Protein AF-A0A2L2Z8G4-F1 (afdb_monomer_lite)

Sequence (67 aa):
PVKLVPAHGACFVAWGGDELAFLQYEGLTAPFGITFEWRFAAGSDSPPGAFQGGNTVVGDPLFIGRV

Organism: Parasteatoda tepidariorum (NCBI:txid114398)

InterPro domains:
  IPR006616 DM9 repeat [PF11901] (1-67)

Structure (mmCIF, N/CA/C/O backbone):
data_AF-A0A2L2Z8G4-F1
#
_entry.id   AF-A0A2L2Z8G4-F1
#
loop_
_atom_site.group_PDB
_atom_site.id
_atom_site.type_symbol
_atom_site.label_atom_id
_atom_site.label_alt_id
_atom_site.label_comp_id
_atom_site.label_asym_id
_atom_site.label_entity_id
_atom_site.label_seq_id
_atom_site.pdbx_PDB_ins_code
_atom_site.Cartn_x
_atom_site.Cartn_y
_atom_site.Cartn_z
_atom_site.occupancy
_atom_site.B_iso_or_equiv
_atom_site.auth_seq_id
_atom_site.auth_comp_id
_atom_site.auth_asym_id
_atom_site.auth_atom_id
_atom_site.pdbx_PDB_model_num
ATOM 1 N N . PRO A 1 1 ? 0.896 -4.936 -4.169 1.00 55.12 1 PRO A N 1
ATOM 2 C CA . PRO A 1 1 ? 0.030 -3.746 -3.987 1.00 55.12 1 PRO A CA 1
ATOM 3 C C . PRO A 1 1 ? -1.407 -4.166 -3.685 1.00 55.12 1 PRO A C 1
ATOM 5 O O . PRO A 1 1 ? -1.843 -5.225 -4.136 1.00 55.12 1 PRO A O 1
ATOM 8 N N . VAL A 1 2 ? -2.095 -3.360 -2.881 1.00 55.81 2 VAL A N 1
ATOM 9 C CA . VAL A 1 2 ? -3.372 -3.719 -2.269 1.00 55.81 2 VAL A CA 1
ATOM 10 C C . VAL A 1 2 ? -4.462 -2.760 -2.716 1.00 55.81 2 VAL A C 1
ATOM 12 O O . VAL A 1 2 ? -4.263 -1.546 -2.695 1.00 55.81 2 VAL A O 1
ATOM 15 N N . LYS A 1 3 ? -5.628 -3.295 -3.062 1.00 63.09 3 LYS A N 1
ATOM 16 C CA . LYS A 1 3 ? -6.855 -2.526 -3.238 1.00 63.09 3 LYS A CA 1
ATOM 17 C C . LYS A 1 3 ? -7.740 -2.753 -2.017 1.00 63.09 3 LYS A C 1
ATOM 19 O O . LYS A 1 3 ? -8.211 -3.862 -1.775 1.00 63.09 3 LYS A O 1
ATOM 24 N N . LEU A 1 4 ? -7.980 -1.695 -1.248 1.00 53.31 4 LEU A N 1
ATOM 25 C CA . LEU A 1 4 ? -8.996 -1.719 -0.203 1.00 53.31 4 LEU A CA 1
ATOM 26 C C . LEU A 1 4 ? -10.328 -1.283 -0.813 1.00 53.31 4 LEU A C 1
ATOM 28 O O . LEU A 1 4 ? -10.445 -0.160 -1.306 1.00 53.31 4 LEU A O 1
ATOM 32 N N . VAL A 1 5 ? -11.337 -2.152 -0.766 1.00 57.34 5 VAL A N 1
ATOM 33 C CA . VAL A 1 5 ? -12.717 -1.784 -1.103 1.00 57.34 5 VAL A CA 1
ATOM 34 C C . VAL A 1 5 ? -13.541 -1.893 0.177 1.00 57.34 5 VAL A C 1
ATOM 36 O O . VAL A 1 5 ? -14.013 -2.985 0.492 1.00 57.34 5 VAL A O 1
ATOM 39 N N . PRO A 1 6 ? -13.747 -0.786 0.920 1.00 50.06 6 PRO A N 1
ATOM 40 C CA . PRO A 1 6 ? -14.465 -0.809 2.197 1.00 50.06 6 PRO A CA 1
ATOM 41 C C . PRO A 1 6 ? -15.848 -1.473 2.111 1.00 50.06 6 PRO A C 1
ATOM 43 O O . PRO A 1 6 ? -16.288 -2.112 3.057 1.00 50.06 6 PRO A O 1
ATOM 46 N N . ALA A 1 7 ? -16.505 -1.386 0.948 1.00 55.03 7 ALA A N 1
ATOM 47 C CA . ALA A 1 7 ? -17.809 -1.996 0.690 1.00 55.03 7 ALA A CA 1
ATOM 48 C C . ALA A 1 7 ? -17.810 -3.539 0.661 1.00 55.03 7 ALA A C 1
ATOM 50 O O . ALA A 1 7 ? -18.869 -4.133 0.819 1.00 55.03 7 ALA A O 1
ATOM 51 N N . HIS A 1 8 ? -16.659 -4.189 0.451 1.00 59.31 8 HIS A N 1
ATOM 52 C CA . HIS A 1 8 ? -16.557 -5.655 0.373 1.00 59.31 8 HIS A CA 1
ATOM 53 C C . HIS A 1 8 ? -16.029 -6.290 1.668 1.00 59.31 8 HIS A C 1
ATOM 55 O O . HIS A 1 8 ? -15.925 -7.510 1.743 1.00 59.31 8 HIS A O 1
ATOM 61 N N . GLY 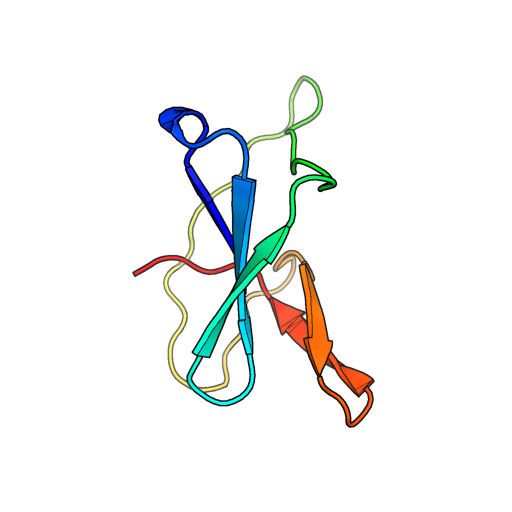A 1 9 ? -15.685 -5.484 2.683 1.00 61.84 9 GLY A N 1
ATOM 62 C CA . GLY A 1 9 ? -15.165 -5.978 3.965 1.00 61.84 9 GLY A CA 1
ATOM 63 C C . GLY A 1 9 ? -13.847 -6.755 3.855 1.00 61.84 9 GLY A C 1
ATOM 64 O O . GLY A 1 9 ? -13.483 -7.469 4.783 1.00 61.84 9 GLY A O 1
ATOM 65 N N . ALA A 1 10 ? -13.151 -6.639 2.722 1.00 65.75 10 ALA A N 1
ATOM 66 C CA . ALA A 1 10 ? -11.936 -7.375 2.425 1.00 65.75 10 ALA A CA 1
ATOM 67 C C . ALA A 1 10 ? -10.907 -6.486 1.719 1.00 65.75 10 ALA A C 1
ATOM 69 O O . ALA A 1 10 ? -11.222 -5.535 0.994 1.00 65.75 10 ALA A O 1
ATOM 70 N N . CYS A 1 11 ? -9.654 -6.831 1.960 1.00 71.25 11 CYS A N 1
ATOM 71 C CA . CYS A 1 11 ? -8.460 -6.263 1.374 1.00 71.25 11 CYS A CA 1
ATOM 72 C C . CYS A 1 11 ? -7.980 -7.199 0.265 1.00 71.25 11 CYS A C 1
ATOM 74 O O . CYS A 1 11 ? -7.804 -8.392 0.504 1.00 71.25 11 CYS A O 1
ATOM 76 N N . PHE A 1 12 ? -7.789 -6.678 -0.944 1.00 70.94 12 PHE A N 1
ATOM 77 C CA . PHE A 1 12 ? -7.402 -7.488 -2.091 1.00 70.94 12 PHE A CA 1
ATOM 78 C C . PHE A 1 12 ? -5.940 -7.254 -2.449 1.00 70.94 12 PHE A C 1
ATOM 80 O O . PHE A 1 12 ? -5.532 -6.120 -2.710 1.00 70.94 12 PHE A O 1
ATOM 87 N N . VAL A 1 13 ? -5.146 -8.320 -2.465 1.00 74.94 13 VAL A N 1
ATOM 88 C CA . VAL A 1 13 ? -3.715 -8.279 -2.776 1.00 74.94 13 VAL A CA 1
ATOM 89 C C . VAL A 1 13 ? -3.485 -8.970 -4.112 1.00 74.94 13 VAL A C 1
ATOM 91 O O . VAL A 1 13 ? -3.766 -10.158 -4.251 1.00 74.94 13 VAL A O 1
ATOM 94 N N . ALA A 1 14 ? -2.937 -8.240 -5.083 1.00 73.06 14 ALA A N 1
ATOM 95 C CA . ALA A 1 14 ? -2.493 -8.837 -6.337 1.00 73.06 14 ALA A CA 1
ATOM 96 C C . ALA A 1 14 ? -1.196 -9.625 -6.095 1.00 73.06 14 ALA A C 1
ATOM 98 O O . ALA A 1 14 ? -0.160 -9.032 -5.769 1.00 73.06 14 ALA A O 1
ATOM 99 N N . TRP A 1 15 ? -1.254 -10.948 -6.236 1.00 71.69 15 TRP A N 1
ATOM 100 C CA . TRP A 1 15 ? -0.136 -11.856 -5.996 1.00 71.69 15 TRP A CA 1
ATOM 101 C C . TRP A 1 15 ? -0.156 -13.028 -6.978 1.00 71.69 15 TRP A C 1
ATOM 103 O O . TRP A 1 15 ? -1.162 -13.710 -7.121 1.00 71.69 15 TRP A O 1
ATOM 113 N N . GLY A 1 16 ? 0.969 -13.286 -7.650 1.00 72.12 16 GLY A N 1
ATOM 114 C CA . GLY A 1 16 ? 1.104 -14.445 -8.545 1.00 72.12 16 GLY A CA 1
ATOM 115 C C . GLY A 1 16 ? 0.212 -14.424 -9.795 1.00 72.12 16 GLY A C 1
ATOM 116 O O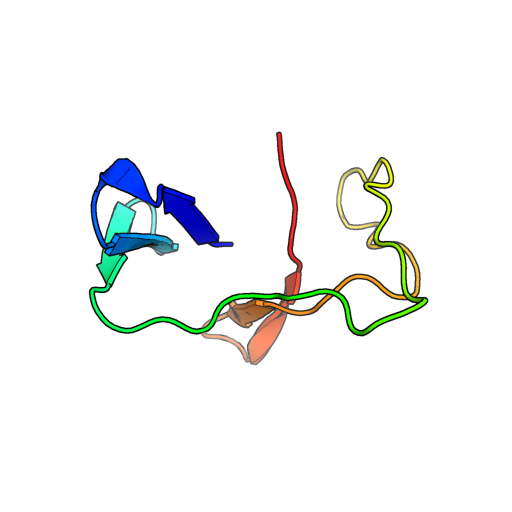 . GLY A 1 16 ? 0.079 -15.454 -10.442 1.00 72.12 16 GLY A O 1
ATOM 117 N N . GLY A 1 17 ? -0.377 -13.275 -10.146 1.00 76.94 17 GLY A N 1
ATOM 118 C CA . GLY A 1 17 ? -1.359 -13.150 -11.233 1.00 76.94 17 GLY A CA 1
ATOM 119 C C . GLY A 1 17 ? -2.815 -13.239 -10.768 1.00 76.94 17 GLY A C 1
ATOM 120 O O . GLY A 1 17 ? -3.704 -12.898 -11.543 1.00 76.94 17 GLY A O 1
ATOM 121 N N . ASP A 1 18 ? -3.042 -13.599 -9.504 1.00 71.56 18 ASP A N 1
ATOM 122 C CA . ASP A 1 18 ? -4.360 -13.677 -8.883 1.00 71.56 18 ASP A CA 1
ATOM 123 C C . ASP A 1 18 ? -4.605 -12.510 -7.915 1.00 71.56 18 ASP A C 1
ATOM 125 O O . ASP A 1 18 ? -3.681 -11.835 -7.448 1.00 71.56 18 ASP A O 1
ATOM 129 N N . GLU A 1 19 ? -5.877 -12.277 -7.597 1.00 77.38 19 GLU A N 1
ATOM 130 C CA . GLU A 1 19 ? -6.316 -11.320 -6.584 1.00 77.38 19 GLU A CA 1
ATOM 131 C C . GLU A 1 19 ? -6.767 -12.089 -5.333 1.00 77.38 19 GLU A C 1
ATOM 133 O O . GLU A 1 19 ? -7.789 -12.777 -5.333 1.00 77.38 19 GLU A O 1
ATOM 138 N N . LEU A 1 20 ? -5.980 -12.005 -4.259 1.00 78.44 20 LEU A N 1
ATOM 139 C CA . LEU A 1 20 ? -6.240 -12.705 -3.001 1.00 78.44 20 LEU A CA 1
ATOM 140 C C . LEU A 1 20 ? -6.998 -11.798 -2.030 1.00 78.44 20 LEU A C 1
ATOM 142 O O . LEU A 1 20 ? -6.544 -10.693 -1.735 1.00 78.44 20 LEU A O 1
ATOM 146 N N . ALA A 1 21 ? -8.129 -12.274 -1.505 1.00 76.38 21 ALA A N 1
ATOM 147 C CA . ALA A 1 21 ? -8.936 -11.549 -0.527 1.00 76.38 21 ALA A CA 1
ATOM 148 C C . ALA A 1 21 ? -8.516 -11.883 0.914 1.00 76.38 21 ALA A C 1
ATOM 150 O O . ALA A 1 21 ? -8.502 -13.047 1.317 1.00 76.38 21 ALA A O 1
ATOM 151 N N . PHE A 1 22 ? -8.245 -10.851 1.711 1.00 76.75 22 PHE A N 1
ATOM 152 C CA . PHE A 1 22 ? -7.910 -10.943 3.129 1.00 76.75 22 PHE A CA 1
ATOM 153 C C . PHE A 1 22 ? -8.940 -10.189 3.969 1.00 76.75 22 PHE A C 1
ATOM 155 O O . PHE A 1 22 ? -9.223 -9.016 3.730 1.00 76.75 22 PHE A O 1
ATOM 162 N N . LEU A 1 23 ? -9.487 -10.862 4.983 1.00 77.31 23 LEU A N 1
ATOM 163 C CA . LEU A 1 23 ? -10.439 -10.267 5.930 1.00 77.31 23 LEU A CA 1
ATOM 164 C C . LEU A 1 23 ? -9.745 -9.454 7.030 1.00 77.31 23 LEU A C 1
ATOM 166 O O . LEU A 1 23 ? -10.341 -8.547 7.599 1.00 77.31 23 LEU A O 1
ATOM 170 N N . GLN A 1 24 ? -8.483 -9.772 7.321 1.00 76.31 24 GLN A N 1
ATOM 171 C CA . GLN A 1 24 ? -7.652 -9.028 8.259 1.00 76.31 24 GLN A CA 1
ATOM 172 C C . GLN A 1 24 ? -6.637 -8.201 7.475 1.00 76.31 24 GLN A C 1
ATOM 174 O O . GLN A 1 24 ? -5.902 -8.733 6.645 1.00 76.31 24 GLN A O 1
ATOM 179 N N . TYR A 1 25 ? -6.621 -6.897 7.725 1.00 76.38 25 TYR A N 1
ATOM 180 C CA . TYR A 1 25 ? -5.752 -5.955 7.034 1.00 76.38 25 TYR A CA 1
ATOM 181 C C . TYR A 1 25 ? -5.471 -4.735 7.908 1.00 76.38 25 TYR A C 1
ATOM 183 O O . TYR A 1 25 ? -6.232 -4.419 8.823 1.00 76.38 25 TYR A O 1
ATOM 191 N N . GLU A 1 26 ? -4.392 -4.030 7.588 1.00 76.00 26 GLU A N 1
ATOM 192 C CA . GLU A 1 26 ? -4.045 -2.749 8.196 1.00 76.00 26 GLU A CA 1
ATOM 193 C C . GLU A 1 26 ? -4.324 -1.622 7.196 1.00 76.00 26 GLU A C 1
ATOM 195 O O . GLU A 1 26 ? -4.080 -1.753 5.995 1.00 76.00 26 GLU A O 1
ATOM 200 N N . GLY A 1 27 ? -4.897 -0.521 7.682 1.00 76.56 27 GLY A N 1
ATOM 201 C CA . GLY A 1 27 ? -5.220 0.645 6.864 1.00 76.56 27 GLY A CA 1
ATOM 202 C C . GLY A 1 27 ? -4.163 1.733 7.008 1.00 76.56 27 GLY A C 1
ATOM 203 O O . GLY A 1 27 ? -3.818 2.114 8.124 1.00 76.56 27 GLY A O 1
ATOM 204 N N . LEU A 1 28 ? -3.690 2.283 5.886 1.00 78.75 28 LEU A N 1
ATOM 205 C CA . LEU A 1 28 ? -2.839 3.471 5.911 1.00 78.75 28 LEU A CA 1
ATOM 206 C C . LEU A 1 28 ? -3.690 4.711 6.215 1.00 78.75 28 LEU A C 1
ATOM 208 O O . LEU A 1 28 ? -4.521 5.118 5.402 1.00 78.75 28 LEU A O 1
ATOM 212 N N . THR A 1 29 ? -3.460 5.330 7.372 1.00 81.12 29 THR A N 1
ATOM 213 C CA . THR A 1 29 ? -4.131 6.569 7.792 1.00 81.12 29 THR A CA 1
ATOM 214 C C . THR A 1 29 ? -3.131 7.709 7.916 1.00 81.12 29 THR A C 1
ATOM 216 O O . THR A 1 29 ? -2.031 7.504 8.426 1.00 81.12 29 THR A O 1
ATOM 219 N N . ALA A 1 30 ? -3.517 8.917 7.504 1.00 79.25 30 ALA A N 1
ATOM 220 C CA . ALA A 1 30 ? -2.716 10.113 7.739 1.00 79.25 30 ALA A CA 1
ATOM 221 C C . ALA A 1 30 ? -2.915 10.610 9.183 1.00 79.25 30 ALA A C 1
ATOM 223 O O . ALA A 1 30 ? -4.054 10.896 9.564 1.00 79.25 30 ALA A O 1
ATOM 224 N N . PRO A 1 31 ? -1.848 10.730 9.996 1.00 82.25 31 PRO A N 1
ATOM 225 C CA . PRO A 1 31 ? -1.915 11.419 11.281 1.00 82.25 31 PRO A CA 1
ATOM 226 C C . PRO A 1 31 ? -2.333 12.884 11.110 1.00 82.25 31 PRO A C 1
ATOM 228 O O . PRO A 1 31 ? -2.153 13.477 10.044 1.00 82.25 31 PRO A O 1
ATOM 231 N N . PHE A 1 32 ? -2.858 13.493 12.176 1.00 85.31 32 PHE A N 1
ATOM 232 C CA . PHE A 1 32 ? -3.276 14.894 12.144 1.00 85.31 32 PHE A CA 1
ATOM 233 C C . PHE A 1 32 ? -2.124 15.810 11.694 1.00 85.31 32 PHE A C 1
ATOM 235 O O . PHE A 1 32 ? -1.038 15.777 12.269 1.00 85.31 32 PHE A O 1
ATOM 242 N N . GLY A 1 33 ? -2.367 16.624 10.663 1.00 81.88 33 GLY A N 1
ATOM 243 C CA . GLY A 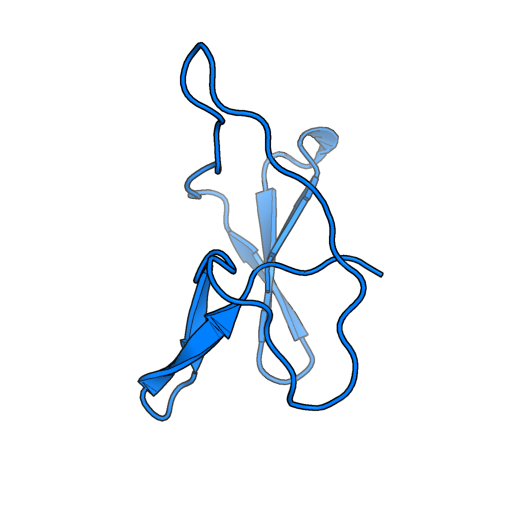1 33 ? -1.376 17.544 10.093 1.00 81.88 33 GLY A CA 1
ATOM 244 C C . GLY A 1 33 ? -0.469 16.950 9.008 1.00 81.88 33 GLY A C 1
ATOM 245 O O . GLY A 1 33 ? 0.357 17.678 8.463 1.00 81.88 33 GLY A O 1
ATOM 246 N N . ILE A 1 34 ? -0.627 15.671 8.652 1.00 82.31 34 ILE A N 1
ATOM 247 C CA . ILE A 1 34 ? 0.090 15.041 7.535 1.00 82.31 34 ILE A CA 1
ATOM 248 C C . ILE A 1 34 ? -0.853 14.914 6.338 1.00 82.31 34 ILE A C 1
ATOM 250 O O . ILE A 1 34 ? -1.991 14.474 6.474 1.00 82.31 34 ILE A O 1
ATOM 254 N N . THR A 1 35 ? -0.376 15.294 5.153 1.00 82.06 35 THR A N 1
ATOM 255 C CA . THR A 1 35 ? -1.103 15.106 3.891 1.00 82.06 35 THR A CA 1
ATOM 256 C C . THR A 1 35 ? -0.310 14.168 2.994 1.00 82.06 35 THR A C 1
ATOM 258 O O . THR A 1 35 ? 0.900 14.326 2.845 1.00 82.06 35 THR A O 1
ATOM 261 N N . PHE A 1 36 ? -0.990 13.189 2.402 1.00 82.00 36 PHE A N 1
ATOM 262 C CA . PHE A 1 36 ? -0.402 12.312 1.396 1.00 82.00 36 PHE A CA 1
ATOM 263 C C . PHE A 1 36 ? -0.722 12.833 -0.002 1.00 82.00 36 PHE A C 1
ATOM 265 O O . PHE A 1 36 ? -1.863 13.196 -0.290 1.00 82.00 36 PHE A O 1
ATOM 272 N N . GLU A 1 37 ? 0.275 12.822 -0.882 1.00 84.31 37 GLU A N 1
ATOM 273 C CA . GLU A 1 37 ? 0.124 13.210 -2.281 1.00 84.31 37 GLU A CA 1
ATOM 274 C C . GLU A 1 37 ? 0.459 12.036 -3.197 1.00 84.31 37 GLU A C 1
ATOM 276 O O . GLU A 1 37 ? 1.467 11.352 -3.019 1.00 84.31 37 GLU A O 1
ATOM 281 N N . TRP A 1 38 ? -0.369 11.831 -4.220 1.00 82.94 38 TRP A N 1
ATOM 282 C CA . TRP A 1 38 ? -0.054 10.903 -5.299 1.00 82.94 38 TRP A CA 1
ATOM 283 C C . TRP A 1 38 ? 0.876 11.591 -6.290 1.00 82.94 38 TRP A C 1
ATOM 285 O O . TRP A 1 38 ? 0.496 12.578 -6.920 1.00 82.94 38 TRP A O 1
ATOM 295 N N . ARG A 1 39 ? 2.087 11.060 -6.436 1.00 83.38 39 ARG A N 1
ATOM 296 C CA . ARG A 1 39 ? 3.069 11.529 -7.415 1.00 83.38 39 ARG A CA 1
ATOM 297 C C . ARG A 1 39 ? 3.087 10.584 -8.606 1.00 83.38 39 ARG A C 1
ATOM 299 O O . ARG A 1 39 ? 3.010 9.370 -8.433 1.00 83.38 39 ARG A O 1
ATOM 306 N N . PHE A 1 40 ? 3.196 11.150 -9.804 1.00 79.25 40 PHE A N 1
ATOM 307 C CA . PHE A 1 40 ? 3.430 10.353 -11.000 1.00 79.25 40 PHE A CA 1
ATOM 308 C C . PHE A 1 40 ? 4.795 9.678 -10.892 1.00 79.25 40 PHE A C 1
ATOM 310 O O . PHE A 1 40 ? 5.793 10.321 -10.574 1.00 79.25 40 PHE A O 1
ATOM 317 N N . ALA A 1 41 ? 4.799 8.381 -11.150 1.00 75.75 41 ALA A N 1
ATOM 318 C CA . ALA A 1 41 ? 5.962 7.516 -11.148 1.00 75.75 41 ALA A CA 1
ATOM 319 C C . ALA A 1 41 ? 5.829 6.585 -12.355 1.00 75.75 41 ALA A C 1
ATOM 321 O O . ALA A 1 41 ? 4.718 6.162 -12.687 1.00 75.75 41 ALA A O 1
ATOM 322 N N . ALA A 1 42 ? 6.936 6.294 -13.034 1.00 74.50 42 ALA A N 1
ATOM 323 C CA . ALA A 1 42 ? 6.949 5.421 -14.202 1.00 74.50 42 ALA A CA 1
ATOM 324 C C . ALA A 1 42 ? 8.171 4.501 -14.172 1.00 74.50 42 ALA A C 1
ATOM 326 O O . ALA A 1 42 ? 9.262 4.900 -13.766 1.00 74.50 42 ALA A O 1
ATOM 327 N N . GLY A 1 43 ? 7.990 3.261 -14.628 1.00 73.88 43 GLY A N 1
ATOM 328 C CA . GLY A 1 43 ? 9.058 2.264 -14.629 1.00 73.88 43 GLY A CA 1
ATOM 329 C C . GLY A 1 43 ? 9.533 1.927 -13.214 1.00 73.88 43 GLY A C 1
ATOM 330 O O . GLY A 1 43 ? 8.728 1.586 -12.353 1.00 73.88 43 GLY A O 1
ATOM 331 N N . SER A 1 44 ? 10.845 2.005 -12.993 1.00 68.62 44 SER A N 1
ATOM 332 C CA . SER A 1 44 ? 11.503 1.720 -11.711 1.00 68.62 44 SER A CA 1
ATOM 333 C C . SER A 1 44 ? 11.673 2.951 -10.813 1.00 68.62 44 SER A C 1
ATOM 335 O O . SER A 1 44 ? 12.370 2.867 -9.804 1.00 68.62 44 SER A O 1
ATOM 337 N N . ASP A 1 45 ? 11.109 4.101 -11.189 1.00 69.81 45 ASP A N 1
ATOM 338 C CA . ASP A 1 45 ? 11.324 5.357 -10.472 1.00 69.81 45 ASP A CA 1
ATOM 339 C C . ASP A 1 45 ? 10.295 5.528 -9.347 1.00 69.81 45 ASP A C 1
ATOM 341 O O . ASP A 1 45 ? 9.163 5.960 -9.569 1.00 69.81 45 ASP A O 1
ATOM 345 N N . SER A 1 46 ? 10.668 5.131 -8.129 1.00 72.25 46 SER A N 1
ATOM 346 C CA . SER A 1 46 ? 9.879 5.377 -6.921 1.00 72.25 46 SER A CA 1
ATOM 347 C C . SER A 1 46 ? 10.308 6.704 -6.280 1.00 72.25 46 SER A C 1
ATOM 349 O O . SER A 1 46 ? 11.470 6.820 -5.875 1.00 72.25 46 SER A O 1
ATOM 351 N N . PRO A 1 47 ? 9.410 7.693 -6.121 1.00 75.81 47 PRO A N 1
ATOM 352 C CA . PRO A 1 47 ? 9.778 8.977 -5.542 1.00 75.81 47 PRO A CA 1
ATOM 353 C C . PRO A 1 47 ? 10.240 8.827 -4.079 1.00 75.81 47 PRO A C 1
ATOM 355 O O 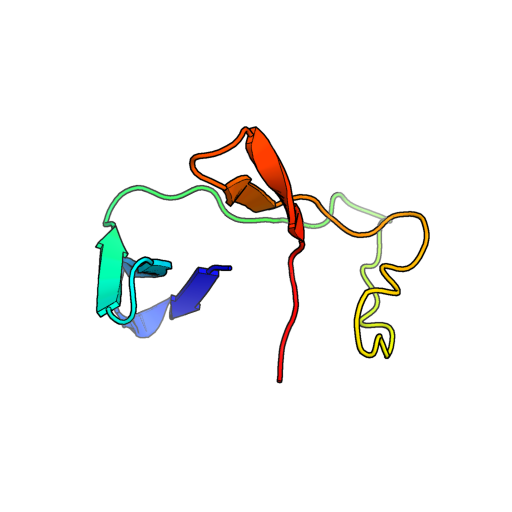. PRO A 1 47 ? 9.697 7.994 -3.344 1.00 75.81 47 PRO A O 1
ATOM 358 N N . PRO A 1 48 ? 11.203 9.648 -3.614 1.00 77.06 48 PRO A N 1
ATOM 359 C CA . PRO A 1 48 ? 11.609 9.670 -2.213 1.00 77.06 48 PRO A CA 1
ATOM 360 C C . PRO A 1 48 ? 10.402 9.877 -1.290 1.00 77.06 48 PRO A C 1
ATOM 362 O O . PRO A 1 48 ? 9.613 10.799 -1.492 1.00 77.06 48 PRO A O 1
ATOM 365 N N . GLY A 1 49 ? 10.259 9.016 -0.280 1.00 78.25 49 GLY A N 1
ATOM 366 C CA . GLY A 1 49 ? 9.109 9.030 0.631 1.00 78.25 49 GLY A CA 1
ATOM 367 C C . GLY A 1 49 ? 7.907 8.202 0.166 1.00 78.25 49 GLY A C 1
ATOM 368 O O . GLY A 1 49 ? 6.847 8.288 0.782 1.00 78.25 49 GLY A O 1
ATOM 369 N N . ALA A 1 50 ? 8.046 7.390 -0.889 1.00 80.31 50 ALA A N 1
ATOM 370 C CA . ALA A 1 50 ? 7.036 6.399 -1.245 1.00 80.31 50 ALA A CA 1
ATOM 371 C C . ALA A 1 50 ? 6.786 5.419 -0.083 1.00 80.31 50 ALA A C 1
ATOM 373 O O . ALA A 1 50 ? 7.718 4.882 0.518 1.00 80.31 50 ALA A O 1
ATOM 374 N N . PHE A 1 51 ? 5.513 5.163 0.217 1.00 79.38 51 PHE A N 1
ATOM 375 C CA . PHE A 1 51 ? 5.130 4.239 1.280 1.00 79.38 51 PHE A CA 1
ATOM 376 C C . PHE A 1 51 ? 5.338 2.794 0.831 1.00 79.38 51 PHE A C 1
ATOM 378 O O . PHE A 1 51 ? 4.714 2.342 -0.134 1.00 79.38 51 PHE A O 1
ATOM 385 N N . GLN A 1 52 ? 6.198 2.066 1.543 1.00 82.56 52 GLN A N 1
ATOM 386 C CA . GLN A 1 52 ? 6.352 0.625 1.376 1.00 82.56 52 GLN A CA 1
ATOM 387 C C . GLN A 1 52 ? 5.135 -0.082 1.986 1.00 82.56 52 GLN A C 1
ATOM 389 O O . GLN A 1 52 ? 4.849 0.067 3.170 1.00 82.56 52 GLN A O 1
ATOM 394 N N . GLY A 1 53 ? 4.407 -0.832 1.160 1.00 77.94 53 GLY A N 1
ATOM 395 C CA . GLY A 1 53 ? 3.213 -1.589 1.544 1.00 77.94 53 GLY A CA 1
ATOM 396 C C . GLY A 1 53 ? 3.440 -3.098 1.657 1.00 77.94 53 GLY A C 1
ATOM 397 O O . GLY A 1 53 ? 2.492 -3.831 1.915 1.00 77.94 53 GLY A O 1
ATOM 398 N N . GLY A 1 54 ? 4.659 -3.584 1.415 1.00 77.19 54 GLY A N 1
ATOM 399 C CA . GLY A 1 54 ? 5.007 -4.998 1.550 1.00 77.19 54 GLY A CA 1
ATOM 400 C C . GLY A 1 54 ? 6.354 -5.330 0.918 1.00 77.19 54 GLY A C 1
ATOM 401 O O . GLY A 1 54 ? 7.102 -4.428 0.538 1.00 77.19 54 GLY A O 1
ATOM 402 N N . ASN A 1 55 ? 6.634 -6.626 0.774 1.00 80.88 55 ASN A N 1
ATOM 403 C CA . ASN A 1 55 ? 7.840 -7.143 0.129 1.00 80.88 55 ASN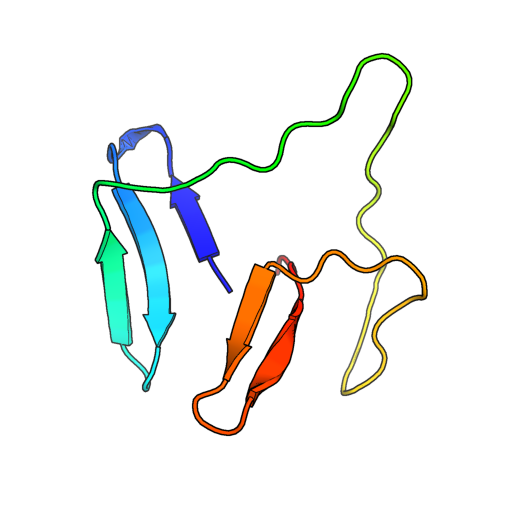 A CA 1
ATOM 404 C C . ASN A 1 55 ? 7.475 -8.238 -0.887 1.00 80.88 55 ASN A C 1
ATOM 406 O O . ASN A 1 55 ? 6.453 -8.914 -0.748 1.00 80.88 55 ASN A O 1
ATOM 410 N N . THR A 1 56 ? 8.308 -8.424 -1.909 1.00 75.38 56 THR A N 1
ATOM 411 C CA . THR A 1 56 ? 8.242 -9.579 -2.813 1.00 75.38 56 THR A CA 1
ATOM 412 C C . THR A 1 56 ? 8.708 -10.849 -2.095 1.00 75.38 56 THR A C 1
ATOM 414 O O . THR A 1 56 ? 9.289 -10.786 -1.013 1.00 75.38 56 THR A O 1
ATOM 417 N N . VAL A 1 57 ? 8.520 -12.020 -2.721 1.00 72.94 57 VAL A N 1
ATOM 418 C CA . VAL A 1 57 ? 9.080 -13.302 -2.230 1.00 72.94 57 VAL A CA 1
ATOM 419 C C . VAL A 1 57 ? 10.591 -13.221 -2.012 1.00 72.94 57 VAL A C 1
ATOM 421 O O . VAL A 1 57 ? 11.129 -13.859 -1.114 1.00 72.94 57 VAL A O 1
ATOM 424 N N . VAL A 1 58 ? 11.269 -12.436 -2.850 1.00 79.56 58 VAL A N 1
ATOM 425 C CA . VAL A 1 58 ? 12.726 -12.266 -2.844 1.00 79.56 58 VAL A CA 1
ATOM 426 C C . VAL A 1 58 ? 13.166 -11.250 -1.779 1.00 79.56 58 VAL A C 1
ATOM 428 O O . VAL A 1 58 ? 14.345 -11.154 -1.458 1.00 79.56 58 VAL A O 1
ATOM 431 N N . GLY A 1 59 ? 12.213 -10.537 -1.172 1.00 78.06 59 GLY A N 1
ATOM 432 C CA . GLY A 1 59 ? 12.452 -9.541 -0.134 1.00 78.06 59 GLY A CA 1
ATOM 433 C C . GLY A 1 59 ? 12.480 -8.100 -0.641 1.00 78.06 59 GLY A C 1
ATOM 434 O O . GLY A 1 59 ? 12.604 -7.193 0.181 1.00 78.06 59 GLY A O 1
ATOM 435 N N . ASP A 1 60 ? 12.306 -7.865 -1.944 1.00 81.44 60 ASP A N 1
ATOM 436 C CA . ASP A 1 60 ? 12.325 -6.515 -2.517 1.00 81.44 60 ASP A CA 1
ATOM 437 C C . ASP A 1 60 ? 11.108 -5.697 -2.063 1.00 81.44 60 ASP A C 1
ATOM 439 O O . ASP A 1 60 ? 10.001 -6.236 -1.996 1.00 81.44 60 ASP A O 1
ATOM 443 N N . PRO A 1 61 ? 11.263 -4.397 -1.770 1.00 79.00 61 PRO A N 1
ATOM 444 C CA . PRO A 1 61 ? 10.167 -3.564 -1.293 1.00 79.00 61 PRO A CA 1
ATOM 445 C C . PRO A 1 61 ? 9.099 -3.344 -2.377 1.00 79.00 61 PRO A C 1
ATOM 447 O O . PRO A 1 61 ? 9.396 -3.026 -3.528 1.00 79.00 61 PRO A O 1
ATOM 450 N N . LEU A 1 62 ? 7.831 -3.465 -1.984 1.00 79.50 62 LEU A N 1
ATOM 451 C CA . LEU A 1 62 ? 6.663 -3.101 -2.785 1.00 79.50 62 LEU A CA 1
ATOM 452 C C . LEU A 1 62 ? 6.087 -1.783 -2.276 1.00 79.50 62 LEU A C 1
ATOM 454 O O . LEU A 1 62 ? 5.828 -1.635 -1.083 1.00 79.50 62 LEU A O 1
ATOM 458 N N . PHE A 1 63 ? 5.814 -0.853 -3.186 1.00 81.62 63 PHE A N 1
ATOM 459 C CA . PHE A 1 63 ? 5.283 0.467 -2.852 1.00 81.62 63 PHE A CA 1
ATOM 460 C C . PHE A 1 63 ? 3.783 0.589 -3.141 1.00 81.62 63 PHE A C 1
ATOM 462 O O . P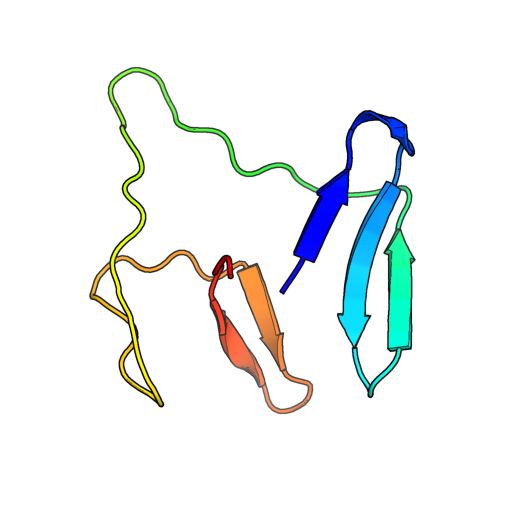HE A 1 63 ? 3.219 -0.131 -3.972 1.00 81.62 63 PHE A O 1
ATOM 469 N N . ILE A 1 64 ? 3.128 1.508 -2.432 1.00 81.25 64 ILE A N 1
ATOM 470 C CA . ILE A 1 64 ? 1.713 1.834 -2.622 1.00 81.25 64 ILE A CA 1
ATOM 471 C C . ILE A 1 64 ? 1.568 2.742 -3.850 1.00 81.25 64 ILE A C 1
ATOM 473 O O . ILE A 1 64 ? 2.138 3.828 -3.910 1.00 81.25 64 ILE A O 1
ATOM 477 N N . GLY A 1 65 ? 0.776 2.291 -4.820 1.00 78.62 65 GLY A N 1
ATOM 478 C CA . GLY A 1 65 ? 0.496 2.987 -6.075 1.00 78.62 65 GLY A CA 1
ATOM 479 C C . GLY A 1 65 ? -0.984 2.886 -6.442 1.00 78.62 65 GLY A C 1
ATOM 480 O O . GLY A 1 65 ? -1.698 2.026 -5.923 1.00 78.62 65 GLY A O 1
ATOM 481 N N . ARG A 1 66 ? -1.436 3.752 -7.350 1.00 77.50 66 ARG A N 1
ATOM 482 C CA . ARG A 1 66 ? -2.766 3.684 -7.972 1.00 77.50 66 ARG A CA 1
ATOM 483 C C . ARG A 1 66 ? -2.654 3.921 -9.479 1.00 77.50 66 ARG A C 1
ATOM 485 O O . ARG A 1 66 ? -1.750 4.645 -9.897 1.00 77.50 66 ARG A O 1
ATOM 492 N N . VAL A 1 67 ? -3.576 3.335 -10.242 1.00 67.88 67 VAL A N 1
ATOM 493 C CA . VAL A 1 67 ? -3.765 3.559 -11.687 1.00 67.88 67 VAL A CA 1
ATOM 494 C C . VAL A 1 67 ? -5.036 4.349 -11.950 1.00 67.88 67 VAL A C 1
ATOM 496 O O . VAL A 1 67 ? -5.993 4.181 -11.159 1.00 67.88 67 VAL A O 1
#

Foldseek 3Di:
DWDDDVVVCWIWDCDPNDTDTDNDDDDDDADPPDDDDADDDDDPDDDPPFDFPDADPVGHTDGDHDD

Radius of gyration: 13.19 Å; chains: 1; bounding box: 30×32×27 Å

Secondary structure (DSSP, 8-state):
-EEEEGGGTEEEEEETTEEEEESS-----PPTT----PPP--TT-PPTTPPEEEE-TT--EEE----

pLDDT: mean 74.51, std 8.18, range [50.06, 85.31]